Protein AF-A0A6I2W9R1-F1 (afdb_monomer_lite)

Foldseek 3Di:
DADEAEDEPPPPPADPVNVVVVVVVQVVPHNYDYHYDDDPCSVVVVVVVCVVVVGPD

Secondary structure (DSSP, 8-state):
-EEEEEE-TT--SS-HHHHHHHHHHHTTTSEEEEEE--STTHHHHHHHHHHHTT---

pLDDT: mean 93.7, std 4.46, range [77.0, 98.19]

Radius of gyration: 11.86 Å; chains: 1; bounding box: 17×30×27 Å

Sequence (57 aa):
MRAVLIINPKATSTSASARKAVLATFERTFDLKVKQTKSRGHAITVAQRAADDGVDL

Structure (mmCIF, N/CA/C/O backbone):
data_AF-A0A6I2W9R1-F1
#
_entry.id   AF-A0A6I2W9R1-F1
#
loop_
_atom_site.group_PDB
_atom_site.id
_atom_site.type_symbol
_atom_site.label_atom_id
_atom_site.label_alt_id
_atom_site.label_comp_id
_atom_site.label_asym_id
_atom_site.label_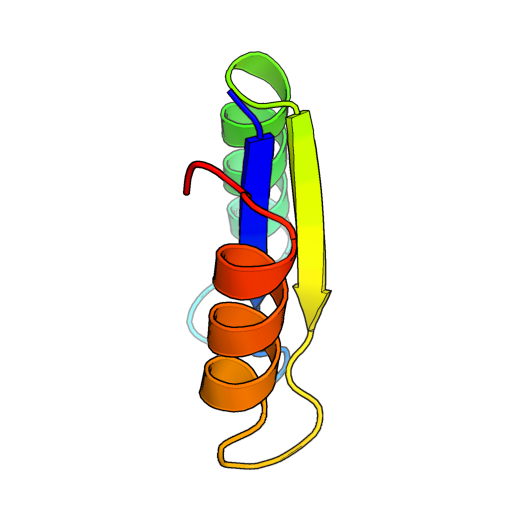entity_id
_atom_site.label_seq_id
_atom_site.pdbx_PDB_ins_code
_atom_site.Cartn_x
_atom_site.Cartn_y
_atom_site.Cartn_z
_atom_site.occupancy
_atom_site.B_iso_or_equiv
_atom_site.auth_seq_id
_atom_site.auth_comp_id
_atom_site.auth_asym_id
_atom_site.auth_atom_id
_atom_site.pdbx_PDB_model_num
ATOM 1 N N . MET A 1 1 ? -8.160 -2.704 10.287 1.00 94.56 1 MET A N 1
ATOM 2 C CA . MET A 1 1 ? -8.478 -2.982 8.876 1.00 94.56 1 MET A CA 1
ATOM 3 C C . MET A 1 1 ? -7.172 -2.942 8.102 1.00 94.56 1 MET A C 1
ATOM 5 O O . MET A 1 1 ? -6.450 -1.952 8.197 1.00 94.56 1 MET A O 1
ATOM 9 N N . ARG A 1 2 ? -6.812 -4.054 7.469 1.00 97.50 2 ARG A N 1
ATOM 10 C CA . ARG A 1 2 ? -5.586 -4.250 6.696 1.00 97.50 2 ARG A CA 1
ATOM 11 C C . ARG A 1 2 ? -5.795 -3.694 5.298 1.00 97.50 2 ARG A C 1
ATOM 13 O O . ARG A 1 2 ? -6.826 -3.979 4.697 1.00 97.50 2 ARG A O 1
ATOM 20 N N . ALA A 1 3 ? -4.823 -2.947 4.785 1.00 97.94 3 ALA A N 1
ATOM 21 C CA . ALA A 1 3 ? -4.908 -2.374 3.448 1.00 97.94 3 ALA A CA 1
ATOM 22 C C . ALA A 1 3 ? -3.601 -2.516 2.658 1.00 97.94 3 ALA A C 1
ATOM 24 O O . ALA A 1 3 ? -2.506 -2.429 3.224 1.00 97.94 3 ALA A O 1
ATOM 25 N N . VAL A 1 4 ? -3.693 -2.668 1.336 1.00 97.50 4 VAL A N 1
ATOM 26 C CA . VAL A 1 4 ? -2.545 -2.642 0.421 1.00 97.50 4 VAL A CA 1
ATOM 27 C C . VAL A 1 4 ? -2.618 -1.432 -0.509 1.00 97.50 4 VAL A C 1
ATOM 29 O O . VAL A 1 4 ? -3.440 -1.359 -1.416 1.00 97.50 4 VAL A O 1
ATOM 32 N N . LEU A 1 5 ? -1.665 -0.505 -0.368 1.00 95.50 5 LEU A N 1
ATOM 33 C CA . LEU A 1 5 ? -1.507 0.606 -1.308 1.00 95.50 5 LEU A CA 1
ATOM 34 C C . LEU A 1 5 ? -0.547 0.225 -2.440 1.00 95.50 5 LEU A C 1
ATOM 36 O O . LEU A 1 5 ? 0.667 0.103 -2.239 1.00 95.50 5 LEU A O 1
ATOM 40 N N . ILE A 1 6 ? -1.087 0.084 -3.651 1.00 95.06 6 ILE A N 1
ATOM 41 C CA . ILE A 1 6 ? -0.314 -0.202 -4.864 1.00 95.06 6 ILE A CA 1
ATOM 42 C C . ILE A 1 6 ? 0.086 1.106 -5.543 1.00 95.06 6 ILE A C 1
ATOM 44 O O . ILE A 1 6 ? -0.759 1.905 -5.933 1.00 95.06 6 ILE A O 1
ATOM 48 N N . ILE A 1 7 ? 1.386 1.304 -5.751 1.00 92.31 7 ILE A N 1
ATOM 49 C CA . ILE A 1 7 ? 1.917 2.512 -6.376 1.00 92.31 7 ILE A CA 1
ATOM 50 C C . ILE A 1 7 ? 2.614 2.186 -7.694 1.00 92.31 7 ILE A C 1
ATOM 52 O O . ILE A 1 7 ? 3.434 1.270 -7.787 1.00 92.31 7 ILE A O 1
ATOM 56 N N . ASN A 1 8 ? 2.328 2.976 -8.725 1.00 91.31 8 ASN A N 1
ATOM 57 C CA . ASN A 1 8 ? 3.089 2.970 -9.965 1.00 91.31 8 ASN A CA 1
ATOM 58 C C . ASN A 1 8 ? 4.223 4.005 -9.892 1.00 91.31 8 ASN A C 1
ATOM 60 O O . ASN A 1 8 ? 3.939 5.194 -9.997 1.00 91.31 8 ASN A O 1
ATOM 64 N N . PRO A 1 9 ? 5.499 3.599 -9.739 1.00 87.00 9 PRO A N 1
ATOM 65 C CA . PRO A 1 9 ? 6.607 4.553 -9.659 1.00 87.00 9 PRO A CA 1
ATOM 66 C C . PRO A 1 9 ? 6.805 5.358 -10.952 1.00 87.00 9 PRO A C 1
ATOM 68 O O . PRO A 1 9 ? 7.454 6.395 -10.916 1.00 87.00 9 PRO A O 1
ATOM 71 N N . LYS A 1 10 ? 6.239 4.904 -12.079 1.00 87.12 10 LYS A N 1
ATOM 72 C CA . LYS A 1 10 ? 6.268 5.621 -13.360 1.00 87.12 10 LYS A CA 1
ATOM 73 C C . LYS A 1 10 ? 5.113 6.616 -13.524 1.00 87.12 10 LYS A C 1
ATOM 75 O O . LYS A 1 10 ? 5.069 7.307 -14.535 1.00 87.12 10 LYS A O 1
ATOM 80 N N . ALA A 1 11 ? 4.163 6.677 -12.586 1.00 84.31 11 ALA A N 1
ATOM 81 C CA . ALA A 1 11 ? 3.114 7.692 -12.609 1.00 84.31 11 ALA A CA 1
ATOM 82 C C . ALA A 1 11 ? 3.702 9.032 -12.146 1.00 84.31 11 ALA A C 1
ATOM 84 O O . ALA A 1 11 ? 4.103 9.177 -10.994 1.00 84.31 11 ALA A O 1
ATOM 85 N N . THR A 1 12 ? 3.775 10.002 -13.055 1.00 77.00 12 THR A N 1
ATOM 86 C CA . THR A 1 12 ? 4.476 11.279 -12.840 1.00 77.00 12 THR A CA 1
ATOM 87 C C . THR A 1 12 ? 3.570 12.413 -12.359 1.00 77.00 12 THR A C 1
ATOM 89 O O . THR A 1 12 ? 4.059 13.496 -12.056 1.00 77.00 12 THR A O 1
ATOM 92 N N . SER A 1 13 ? 2.260 12.181 -12.246 1.00 81.81 13 SER A N 1
ATOM 93 C CA . SER A 1 13 ? 1.281 13.193 -11.824 1.00 81.81 13 SER A CA 1
ATOM 94 C C . SER A 1 13 ? 1.287 13.487 -10.320 1.00 81.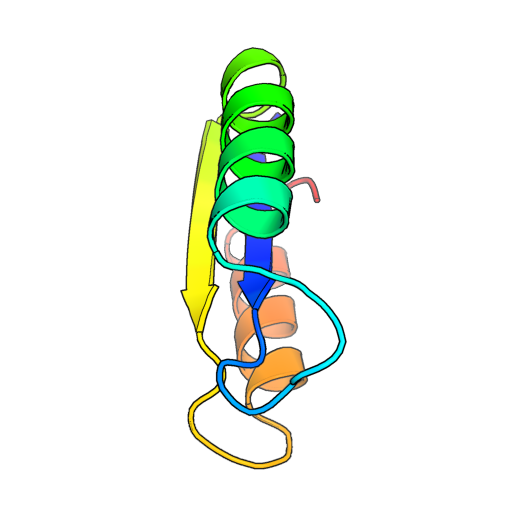81 13 SER A C 1
ATOM 96 O O . SER A 1 13 ? 0.613 14.408 -9.873 1.00 81.81 13 SER A O 1
ATOM 98 N N . THR A 1 14 ? 2.022 12.716 -9.515 1.00 84.19 14 THR A N 1
ATOM 99 C CA . THR A 1 14 ? 2.074 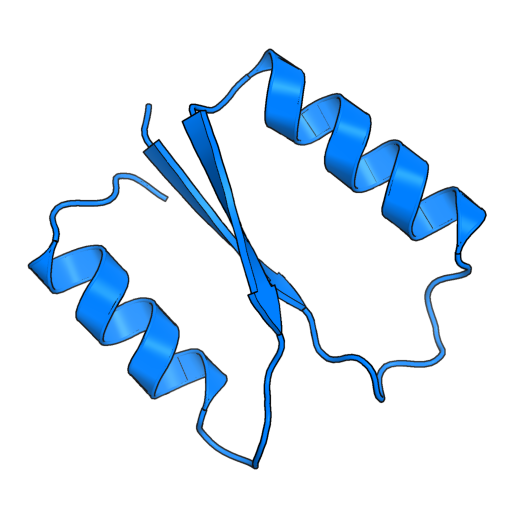12.880 -8.057 1.00 84.19 14 THR A CA 1
ATOM 100 C C . THR A 1 14 ? 3.494 13.212 -7.619 1.00 84.19 14 THR A C 1
ATOM 102 O O . THR A 1 14 ? 4.414 12.418 -7.809 1.00 84.19 14 THR A O 1
ATOM 105 N N . SER A 1 15 ? 3.676 14.377 -6.994 1.00 88.50 15 SER A N 1
ATOM 106 C CA . SER A 1 15 ? 4.961 14.758 -6.405 1.00 88.50 15 SER A CA 1
ATOM 107 C C . SER A 1 15 ? 5.326 13.855 -5.217 1.00 88.50 15 SER A C 1
ATOM 109 O O . SER A 1 15 ? 4.468 13.221 -4.594 1.00 88.50 15 SER A O 1
ATOM 111 N N . ALA A 1 16 ? 6.609 13.826 -4.845 1.00 87.44 16 ALA A N 1
ATOM 112 C CA . ALA A 1 16 ? 7.065 13.078 -3.672 1.00 87.44 16 ALA A CA 1
ATOM 113 C C . ALA A 1 16 ? 6.385 13.552 -2.371 1.00 87.44 16 ALA A C 1
ATOM 115 O O . ALA A 1 16 ? 6.038 12.729 -1.523 1.00 87.44 16 ALA A O 1
ATOM 116 N N . SER A 1 17 ? 6.148 14.862 -2.232 1.00 90.00 17 SER A N 1
ATOM 117 C CA . SER A 1 17 ? 5.451 15.440 -1.078 1.00 90.00 17 SER A CA 1
ATOM 118 C C . SER A 1 17 ? 3.979 15.030 -1.031 1.00 90.00 17 SER A C 1
ATOM 120 O O . SER A 1 17 ? 3.511 14.599 0.020 1.00 90.00 17 SER A O 1
ATOM 122 N N . ALA A 1 18 ? 3.275 15.072 -2.167 1.00 89.75 18 ALA A N 1
ATOM 123 C CA . ALA A 1 18 ? 1.889 14.618 -2.257 1.00 89.75 18 ALA A CA 1
ATOM 124 C C . ALA A 1 18 ? 1.768 13.122 -1.925 1.00 89.75 18 ALA A C 1
ATOM 126 O O . ALA A 1 18 ? 0.911 12.722 -1.141 1.00 89.75 18 ALA A O 1
ATOM 127 N N . ARG A 1 19 ? 2.690 12.295 -2.433 1.00 89.62 19 ARG A N 1
ATOM 128 C CA . ARG A 1 19 ? 2.747 10.861 -2.117 1.00 89.62 19 ARG A CA 1
ATOM 129 C C . ARG A 1 19 ? 2.965 10.605 -0.625 1.00 89.62 19 ARG A C 1
ATOM 131 O O . ARG A 1 19 ? 2.316 9.729 -0.061 1.00 89.62 19 ARG A O 1
ATOM 138 N N . LYS A 1 20 ? 3.859 11.366 0.013 1.00 91.06 20 LYS A N 1
ATOM 139 C CA . LYS A 1 20 ? 4.120 11.267 1.456 1.00 91.06 20 LYS A CA 1
ATOM 140 C C . LYS A 1 20 ? 2.897 11.667 2.283 1.00 91.06 20 LYS A C 1
ATOM 142 O O . LYS A 1 20 ? 2.602 10.995 3.263 1.00 91.06 20 LYS A O 1
ATOM 147 N N . ALA A 1 21 ? 2.187 12.723 1.884 1.00 92.94 21 ALA A N 1
ATOM 148 C CA . ALA A 1 21 ? 0.967 13.154 2.561 1.00 92.94 21 ALA A CA 1
ATOM 149 C C . ALA A 1 21 ? -0.116 12.068 2.505 1.00 92.94 21 ALA A C 1
ATOM 151 O O . ALA A 1 21 ? -0.661 11.704 3.541 1.00 92.94 21 ALA A O 1
ATOM 152 N N . VAL A 1 22 ? -0.349 11.487 1.322 1.00 91.94 22 VAL A N 1
ATOM 153 C CA . VAL A 1 22 ? -1.283 10.365 1.147 1.00 91.94 22 VAL A CA 1
ATOM 154 C C . VAL A 1 22 ? -0.899 9.197 2.057 1.00 91.94 22 VAL A C 1
ATOM 156 O O . VAL A 1 22 ? -1.725 8.750 2.845 1.00 91.94 22 VAL A O 1
ATOM 159 N N . LEU A 1 23 ? 0.358 8.743 2.014 1.00 93.50 23 LEU A N 1
ATOM 160 C CA . LEU A 1 23 ? 0.836 7.649 2.869 1.00 93.50 23 LEU A CA 1
ATOM 161 C C . LEU A 1 23 ? 0.580 7.919 4.356 1.00 93.50 23 LEU A C 1
ATOM 163 O O . LEU A 1 23 ? -0.035 7.093 5.022 1.00 93.50 23 LEU A O 1
ATOM 167 N N . ALA A 1 24 ? 0.964 9.102 4.842 1.00 94.19 24 ALA A N 1
ATOM 168 C CA . ALA A 1 24 ? 0.789 9.479 6.240 1.00 94.19 24 ALA A CA 1
ATOM 169 C C . ALA A 1 24 ? -0.686 9.506 6.677 1.00 94.19 24 ALA A C 1
ATOM 171 O O . ALA A 1 24 ? -0.988 9.240 7.839 1.00 94.19 24 ALA A O 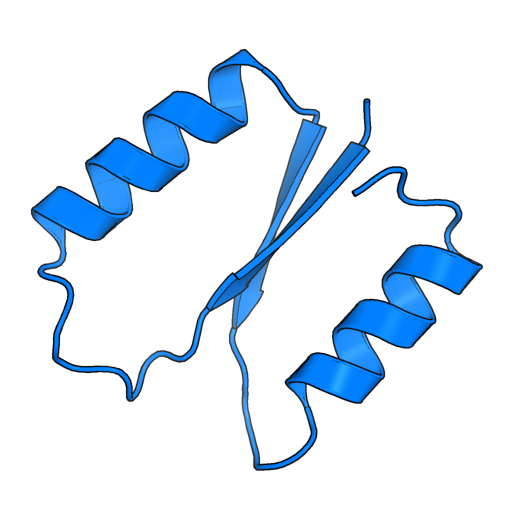1
ATOM 172 N N . THR A 1 25 ? -1.610 9.832 5.770 1.00 95.75 25 THR A N 1
ATOM 173 C CA . THR A 1 25 ? -3.048 9.762 6.048 1.00 95.75 25 THR A CA 1
ATOM 174 C C . THR A 1 25 ? -3.519 8.313 6.161 1.00 95.75 25 THR A C 1
ATOM 176 O O . THR A 1 25 ? -4.179 7.972 7.138 1.00 95.75 25 THR A O 1
ATOM 179 N N . PHE A 1 26 ? -3.163 7.449 5.207 1.00 95.31 26 PHE A N 1
ATOM 180 C CA . PHE A 1 26 ? -3.608 6.051 5.206 1.00 95.31 26 PHE A CA 1
ATOM 181 C C . PHE A 1 26 ? -3.004 5.233 6.361 1.00 95.31 26 PHE A C 1
ATOM 183 O O . PHE A 1 26 ? -3.712 4.427 6.958 1.00 95.31 26 PHE A O 1
ATOM 190 N N . GLU A 1 27 ? -1.747 5.479 6.740 1.00 95.62 27 GLU A N 1
ATOM 191 C CA . GLU A 1 27 ? -1.078 4.800 7.868 1.00 95.62 27 GLU A CA 1
ATOM 192 C C . GLU A 1 27 ? -1.750 5.059 9.227 1.00 95.62 27 GLU A C 1
ATOM 194 O O . GLU A 1 27 ? -1.600 4.268 10.152 1.00 95.62 27 GLU A O 1
ATOM 199 N N . ARG A 1 28 ? -2.512 6.152 9.368 1.00 95.56 28 ARG A N 1
ATOM 200 C CA . ARG A 1 28 ? -3.264 6.450 10.602 1.00 95.56 28 ARG A CA 1
ATOM 201 C C . ARG A 1 28 ? -4.568 5.668 10.716 1.00 95.56 28 ARG A C 1
ATOM 203 O O . ARG A 1 28 ? -5.109 5.557 11.812 1.00 95.56 28 ARG A O 1
ATOM 210 N N . THR A 1 29 ? -5.101 5.193 9.595 1.00 95.44 29 THR A N 1
ATOM 211 C CA . THR A 1 29 ? -6.429 4.566 9.522 1.00 95.44 29 THR A CA 1
ATOM 212 C C . THR A 1 29 ? -6.341 3.063 9.273 1.00 95.44 29 THR A C 1
ATOM 214 O O . THR A 1 29 ? -7.223 2.319 9.701 1.00 95.44 29 THR A O 1
ATOM 217 N N . PHE A 1 30 ? -5.274 2.602 8.619 1.00 97.12 30 PHE A N 1
ATOM 218 C CA . PHE A 1 30 ? -5.108 1.215 8.200 1.00 97.12 30 PHE A CA 1
ATOM 219 C C . PHE A 1 30 ? -3.786 0.631 8.680 1.00 97.12 30 PHE A C 1
ATOM 221 O O . PHE A 1 30 ? -2.774 1.324 8.759 1.00 97.12 30 PHE A O 1
ATOM 228 N N . ASP A 1 31 ? -3.787 -0.683 8.894 1.00 96.44 31 ASP A N 1
ATOM 229 C CA . ASP A 1 31 ? -2.548 -1.458 8.881 1.00 96.44 31 ASP A CA 1
ATOM 230 C C . ASP A 1 31 ? -2.085 -1.564 7.420 1.00 96.44 31 ASP A C 1
ATOM 232 O O . ASP A 1 31 ? -2.601 -2.371 6.638 1.00 96.44 31 ASP A O 1
ATOM 236 N N . LEU A 1 32 ? -1.225 -0.624 7.018 1.00 96.75 32 LEU A N 1
ATOM 237 C CA . LEU A 1 32 ? -0.947 -0.322 5.619 1.00 96.75 32 LEU A CA 1
ATOM 238 C C . LEU A 1 32 ? 0.309 -1.034 5.109 1.00 96.75 32 LEU A C 1
ATOM 240 O O . LEU A 1 32 ? 1.420 -0.821 5.594 1.00 96.75 32 LEU A O 1
ATOM 244 N N . LYS A 1 33 ? 0.164 -1.781 4.012 1.00 96.81 33 LYS A N 1
ATOM 245 C CA . LYS A 1 33 ? 1.277 -2.376 3.266 1.00 96.81 33 LYS A CA 1
ATOM 246 C C . LYS A 1 33 ? 1.440 -1.696 1.914 1.00 96.81 33 LYS A C 1
ATOM 248 O O . LYS A 1 33 ? 0.586 -1.786 1.038 1.00 96.81 33 LYS A O 1
ATOM 253 N N . VAL A 1 34 ? 2.587 -1.063 1.692 1.00 95.06 34 VAL A N 1
ATOM 254 C CA . VAL A 1 34 ? 2.877 -0.383 0.422 1.00 95.06 34 VAL A CA 1
ATOM 255 C C . VAL A 1 34 ? 3.570 -1.336 -0.552 1.00 95.06 34 VAL A C 1
ATOM 257 O O . VAL A 1 34 ? 4.565 -1.985 -0.215 1.00 95.06 34 VAL A O 1
ATOM 260 N N . LYS A 1 35 ? 3.079 -1.412 -1.793 1.00 96.06 35 LYS A N 1
ATOM 261 C CA . LYS A 1 35 ? 3.693 -2.197 -2.875 1.00 96.06 35 LYS A CA 1
ATOM 262 C C . LYS A 1 35 ? 3.872 -1.362 -4.126 1.00 96.06 35 LYS A C 1
ATOM 264 O O . LYS A 1 35 ? 3.011 -0.580 -4.502 1.00 96.06 35 LYS A O 1
ATOM 269 N N . GLN A 1 36 ? 5.000 -1.547 -4.801 1.00 93.69 36 GLN A N 1
ATOM 270 C CA . GLN A 1 36 ? 5.268 -0.884 -6.072 1.00 93.69 36 GLN A CA 1
ATOM 271 C C . GLN A 1 36 ? 5.055 -1.845 -7.241 1.00 93.69 36 GLN A C 1
ATOM 273 O O . GLN A 1 36 ? 5.418 -3.025 -7.181 1.00 93.69 36 GLN A O 1
ATOM 278 N N . THR A 1 37 ? 4.469 -1.340 -8.323 1.00 95.19 37 THR A N 1
ATOM 279 C CA . THR A 1 37 ? 4.369 -2.098 -9.572 1.00 95.19 37 THR A CA 1
ATOM 280 C C . THR A 1 37 ? 5.746 -2.227 -10.227 1.00 95.19 37 THR A C 1
ATOM 282 O O . THR A 1 37 ? 6.537 -1.286 -10.221 1.00 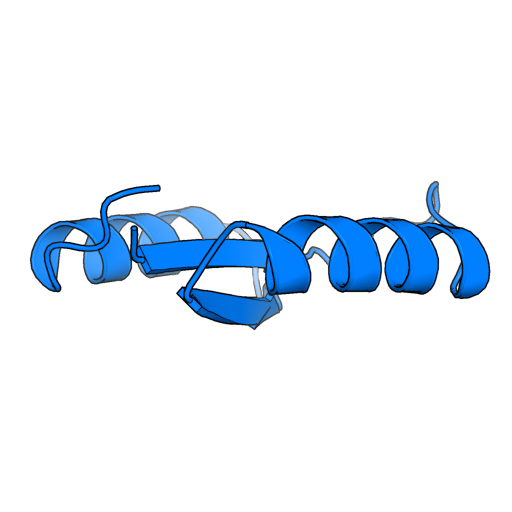95.19 37 THR A O 1
ATOM 285 N N . LYS A 1 38 ? 6.046 -3.416 -10.762 1.00 93.12 38 LYS A N 1
ATOM 286 C CA . LYS A 1 38 ? 7.322 -3.726 -11.431 1.00 93.12 38 LYS A CA 1
ATOM 287 C C . LYS A 1 38 ? 7.161 -3.843 -12.946 1.00 93.12 38 LYS A C 1
ATOM 289 O O . LYS A 1 38 ? 8.074 -3.530 -13.700 1.00 93.12 38 LYS A O 1
ATOM 294 N N . SER A 1 39 ? 5.985 -4.273 -13.386 1.00 91.81 39 SER A N 1
ATOM 295 C CA . SER A 1 39 ? 5.643 -4.526 -14.782 1.00 91.81 39 SER A CA 1
ATOM 296 C C . SER A 1 39 ? 4.148 -4.296 -15.017 1.00 91.81 39 SER A C 1
ATOM 298 O O . SER A 1 39 ? 3.366 -4.130 -14.072 1.00 91.81 39 SER A O 1
ATOM 300 N N . ARG A 1 40 ? 3.740 -4.286 -16.292 1.00 92.50 40 ARG A N 1
ATOM 301 C CA . ARG A 1 40 ? 2.324 -4.288 -16.681 1.00 92.50 40 ARG A CA 1
ATOM 302 C C . ARG A 1 40 ? 1.630 -5.510 -16.069 1.00 92.50 40 ARG A C 1
ATOM 304 O O . ARG A 1 40 ? 2.201 -6.592 -16.045 1.00 92.50 40 ARG A O 1
ATOM 311 N N . GLY A 1 41 ? 0.421 -5.318 -15.548 1.00 94.19 41 GLY A N 1
ATOM 312 C CA . GLY A 1 41 ? -0.349 -6.380 -14.890 1.00 94.19 41 GLY A CA 1
ATOM 313 C C . GLY A 1 41 ? 0.074 -6.690 -13.448 1.00 94.19 41 GLY A C 1
ATOM 314 O O . GLY A 1 41 ? -0.706 -7.296 -12.724 1.00 94.19 41 GLY A O 1
ATOM 315 N N . HIS A 1 42 ? 1.232 -6.210 -12.969 1.00 95.56 42 HIS A N 1
ATOM 316 C CA . HIS A 1 42 ? 1.702 -6.519 -11.609 1.00 95.56 42 HIS A CA 1
ATOM 317 C C . HIS A 1 42 ? 0.736 -6.047 -10.513 1.00 95.56 42 HIS A C 1
ATOM 319 O O . HIS A 1 42 ? 0.630 -6.694 -9.477 1.00 95.56 42 HIS A O 1
ATOM 325 N N . ALA A 1 43 ? 0.011 -4.946 -10.739 1.00 95.62 43 ALA A N 1
ATOM 326 C CA . ALA A 1 43 ? -1.007 -4.472 -9.800 1.00 95.62 43 ALA A CA 1
ATOM 327 C C . ALA A 1 43 ? -2.106 -5.520 -9.559 1.00 95.62 43 ALA A C 1
ATOM 329 O O . ALA A 1 43 ? -2.497 -5.729 -8.418 1.00 95.62 43 ALA A O 1
ATOM 330 N N . ILE A 1 44 ? -2.535 -6.228 -10.609 1.00 97.25 44 ILE A N 1
ATOM 331 C CA . ILE A 1 44 ? -3.566 -7.270 -10.521 1.00 97.25 44 ILE A CA 1
ATOM 332 C C . ILE A 1 44 ? -3.041 -8.446 -9.698 1.00 97.25 44 ILE A C 1
ATOM 334 O O . ILE A 1 44 ? -3.710 -8.906 -8.782 1.00 97.25 44 ILE A O 1
ATOM 338 N N . THR A 1 45 ? -1.807 -8.887 -9.958 1.00 96.81 45 THR A N 1
ATOM 339 C CA . THR A 1 45 ? -1.175 -9.962 -9.177 1.00 96.81 45 THR A CA 1
ATOM 340 C C . THR A 1 45 ? -1.034 -9.598 -7.700 1.00 96.81 45 THR A C 1
ATOM 342 O O . THR A 1 45 ? -1.218 -10.451 -6.836 1.00 96.81 45 THR A O 1
ATOM 345 N N . VAL A 1 46 ? -0.689 -8.344 -7.395 1.00 97.31 46 VAL A N 1
ATOM 346 C CA . VAL A 1 46 ? -0.602 -7.866 -6.010 1.00 97.31 46 VAL A CA 1
ATOM 347 C C . VAL A 1 46 ? -1.983 -7.838 -5.355 1.00 97.31 46 VAL A C 1
ATOM 349 O O . VAL A 1 46 ? -2.100 -8.304 -4.228 1.00 97.31 46 VAL A O 1
ATOM 352 N N . ALA A 1 47 ? -3.006 -7.340 -6.054 1.00 97.00 47 ALA A N 1
ATOM 353 C CA . ALA A 1 47 ? -4.373 -7.278 -5.543 1.00 97.00 47 ALA A CA 1
ATOM 354 C C . ALA A 1 47 ? -4.960 -8.674 -5.285 1.00 97.00 47 ALA A C 1
ATOM 356 O O . ALA A 1 47 ? -5.509 -8.908 -4.216 1.00 97.00 47 ALA A O 1
ATOM 357 N N . GLN 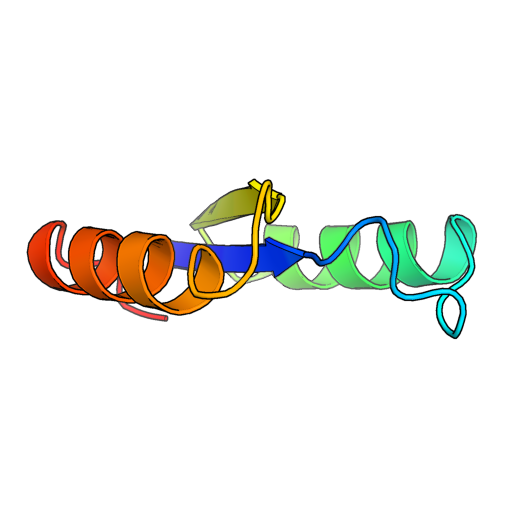A 1 48 ? -4.765 -9.621 -6.209 1.00 97.88 48 GLN A N 1
ATOM 358 C CA . GLN A 1 48 ? -5.228 -10.999 -6.034 1.00 97.88 48 GLN A CA 1
ATOM 359 C C . GLN A 1 48 ? -4.609 -11.639 -4.789 1.00 97.88 48 GLN A C 1
ATOM 361 O O . GLN A 1 48 ? -5.325 -12.157 -3.945 1.00 97.88 48 GLN A O 1
ATOM 366 N N . ARG A 1 49 ? -3.285 -11.518 -4.619 1.00 97.44 49 ARG A N 1
ATOM 367 C CA . ARG A 1 49 ? -2.602 -12.040 -3.426 1.00 97.44 49 ARG A CA 1
ATOM 368 C C . ARG A 1 49 ? -3.088 -11.380 -2.141 1.00 97.44 49 ARG A C 1
ATOM 370 O O . ARG A 1 49 ? -3.192 -12.049 -1.128 1.00 97.44 49 ARG A O 1
ATOM 377 N N . ALA A 1 50 ? -3.368 -10.078 -2.172 1.00 97.69 50 ALA A N 1
ATOM 378 C CA . ALA A 1 50 ? -3.910 -9.379 -1.013 1.00 97.69 50 ALA A CA 1
ATOM 379 C C . ALA A 1 50 ? -5.292 -9.932 -0.626 1.00 97.69 50 ALA A C 1
ATOM 381 O O . ALA A 1 50 ? -5.525 -10.187 0.552 1.00 97.69 50 ALA A O 1
ATOM 382 N N . ALA A 1 51 ? -6.163 -10.179 -1.607 1.00 97.69 51 ALA A N 1
ATOM 383 C CA . ALA A 1 51 ? -7.461 -10.805 -1.375 1.00 97.69 51 ALA A CA 1
ATOM 384 C C . ALA A 1 51 ? -7.318 -12.232 -0.818 1.00 97.69 51 ALA A C 1
ATOM 386 O O . ALA A 1 51 ? -7.978 -12.570 0.162 1.00 97.69 51 ALA A O 1
ATOM 387 N N . ASP A 1 52 ? -6.409 -13.036 -1.377 1.00 98.19 52 ASP A N 1
ATOM 388 C CA . ASP A 1 52 ? -6.129 -14.397 -0.900 1.00 98.19 52 ASP A CA 1
ATOM 389 C C . ASP A 1 52 ? -5.562 -14.395 0.542 1.00 98.19 52 ASP A C 1
ATOM 391 O O . ASP A 1 52 ? -5.898 -15.261 1.348 1.00 98.19 52 ASP A O 1
ATOM 395 N N . ASP A 1 53 ? -4.764 -13.379 0.902 1.00 97.31 53 ASP A N 1
ATOM 396 C CA . ASP A 1 53 ? -4.231 -13.138 2.258 1.00 97.31 53 ASP A CA 1
ATOM 397 C C . ASP A 1 53 ? -5.293 -12.552 3.234 1.00 97.31 53 ASP A C 1
ATOM 399 O O . ASP A 1 53 ? -5.011 -12.265 4.412 1.00 97.31 53 ASP A O 1
ATOM 403 N N . GLY A 1 54 ? -6.521 -12.331 2.749 1.00 97.56 54 GLY A N 1
ATOM 404 C CA . GLY A 1 54 ? -7.653 -11.768 3.485 1.00 97.56 54 GLY A CA 1
ATOM 405 C C . GLY A 1 54 ? -7.527 -10.276 3.805 1.00 97.56 54 GLY A C 1
ATOM 406 O O . GLY A 1 54 ? -8.136 -9.813 4.769 1.00 97.56 54 GLY A O 1
ATOM 407 N N . VAL A 1 55 ? -6.686 -9.529 3.088 1.00 98.06 55 VAL A N 1
ATOM 408 C CA . VAL A 1 55 ? -6.580 -8.071 3.249 1.00 98.06 55 VAL A CA 1
ATOM 409 C C . VAL A 1 55 ? -7.944 -7.435 2.974 1.00 98.06 55 VAL A C 1
ATOM 411 O O . VAL A 1 55 ? -8.620 -7.803 2.017 1.00 98.06 55 VAL A O 1
ATOM 414 N N . ASP A 1 56 ? -8.337 -6.483 3.821 1.00 97.06 56 ASP A N 1
ATOM 415 C CA . ASP A 1 56 ? -9.678 -5.894 3.786 1.00 97.06 56 ASP A CA 1
ATOM 416 C C . ASP A 1 56 ? -9.838 -4.859 2.653 1.00 97.06 56 ASP A C 1
ATOM 418 O O . ASP A 1 56 ? -10.957 -4.633 2.190 1.00 97.06 56 ASP A O 1
ATOM 422 N N . LEU A 1 57 ? -8.736 -4.205 2.241 1.00 94.00 57 LEU A N 1
ATOM 423 C CA . LEU A 1 57 ? -8.707 -3.116 1.250 1.00 94.00 57 LEU A CA 1
ATOM 424 C C . LEU A 1 57 ? -7.484 -3.128 0.317 1.00 94.00 57 LEU A C 1
ATOM 426 O O . LEU A 1 57 ? -6.341 -3.294 0.803 1.00 94.00 57 LEU A O 1
#